Protein AF-A0A507FME3-F1 (afdb_monomer_lite)

pLDDT: mean 87.19, std 11.72, range [43.41, 97.0]

InterPro domains:
  IPR019165 Peptidase M76, ATP23 [PF09768] (3-108)
  IPR019165 Peptidase M76, ATP23 [PTHR21711] (3-107)

Sequence (116 aa):
MHLMRSLADSGCAFNRKHITVGSCADTPNYAGGFHPLIGIRLCEENLRTREILEDTLTHELVHAYDWCTMNWQLSDLRHQACSEIRAGLISGDCRMAMELMRGRLPSKFGAKRIEV

Radius of gyration: 15.67 Å; chains: 1; bounding box: 42×29×37 Å

Structure (mmCIF, N/CA/C/O backbone):
data_AF-A0A507FME3-F1
#
_entry.id   AF-A0A507FME3-F1
#
loop_
_atom_site.group_PDB
_atom_site.id
_atom_site.type_symbol
_atom_site.label_atom_id
_atom_site.label_alt_id
_atom_site.label_comp_id
_atom_site.label_asym_id
_atom_site.label_entity_id
_atom_site.label_seq_id
_atom_site.pdbx_PDB_ins_code
_atom_site.Cartn_x
_atom_site.Cartn_y
_atom_site.Cartn_z
_atom_site.occupancy
_atom_site.B_iso_or_equiv
_atom_site.auth_seq_id
_atom_site.auth_comp_id
_atom_site.auth_asym_id
_atom_site.auth_atom_id
_atom_site.pdbx_PDB_model_num
ATOM 1 N N . MET A 1 1 ? 8.201 -10.574 7.781 1.00 58.97 1 MET A N 1
ATOM 2 C CA . MET A 1 1 ? 6.979 -9.870 7.329 1.00 58.97 1 MET A CA 1
ATOM 3 C C . MET A 1 1 ? 6.283 -9.257 8.552 1.00 58.97 1 MET A C 1
ATOM 5 O O . MET A 1 1 ? 5.397 -9.869 9.131 1.00 58.97 1 MET A O 1
ATOM 9 N N . HIS A 1 2 ? 6.768 -8.102 9.028 1.00 83.00 2 HIS A N 1
ATOM 10 C CA . HIS A 1 2 ? 6.364 -7.516 10.321 1.00 83.00 2 HIS A CA 1
ATOM 11 C C . HIS A 1 2 ? 5.012 -6.779 10.270 1.00 83.00 2 HIS A C 1
ATOM 13 O O . HIS A 1 2 ? 4.263 -6.842 11.237 1.00 83.00 2 HIS A O 1
ATOM 19 N N . LEU A 1 3 ? 4.652 -6.184 9.127 1.00 89.94 3 LEU A N 1
ATOM 20 C CA . LEU A 1 3 ? 3.389 -5.452 8.937 1.00 89.94 3 LEU A CA 1
ATOM 21 C C . LEU A 1 3 ? 2.139 -6.318 9.132 1.00 89.94 3 LEU A C 1
ATOM 23 O O . LEU A 1 3 ? 1.197 -5.891 9.790 1.00 89.94 3 LEU A O 1
ATOM 27 N N . MET A 1 4 ? 2.136 -7.559 8.632 1.00 90.94 4 MET A N 1
ATOM 28 C CA . MET A 1 4 ? 0.995 -8.465 8.834 1.00 90.94 4 MET A CA 1
ATOM 29 C C . MET A 1 4 ? 0.767 -8.797 10.312 1.00 90.94 4 MET A C 1
ATOM 31 O O . MET A 1 4 ? -0.374 -8.969 10.736 1.00 90.94 4 MET A O 1
ATOM 35 N N . ARG A 1 5 ? 1.843 -8.852 11.107 1.00 91.75 5 ARG A N 1
ATOM 36 C CA . ARG A 1 5 ? 1.747 -9.016 12.559 1.00 91.75 5 ARG A CA 1
ATOM 37 C C . ARG A 1 5 ? 1.203 -7.751 13.220 1.00 91.75 5 ARG A C 1
ATOM 39 O O . ARG A 1 5 ? 0.270 -7.857 13.999 1.00 91.75 5 ARG A O 1
ATOM 46 N N . SER A 1 6 ? 1.712 -6.572 12.861 1.00 92.25 6 SER A N 1
ATOM 47 C CA . SER A 1 6 ? 1.211 -5.291 13.383 1.00 92.25 6 SER A CA 1
ATOM 48 C C . SER A 1 6 ? -0.279 -5.074 13.093 1.00 92.25 6 SER A C 1
ATOM 50 O O . SER A 1 6 ? -1.002 -4.575 13.951 1.00 92.25 6 SER A O 1
ATOM 52 N N . LEU A 1 7 ? -0.751 -5.498 11.918 1.00 93.12 7 LEU A N 1
ATOM 53 C CA . LEU A 1 7 ? -2.173 -5.532 11.558 1.00 93.12 7 LEU A CA 1
ATOM 54 C C . LEU A 1 7 ? -2.978 -6.461 12.479 1.00 93.12 7 LEU A C 1
ATOM 56 O O . LEU A 1 7 ? -4.033 -6.081 12.981 1.00 93.12 7 LEU A O 1
ATOM 60 N N . ALA A 1 8 ? -2.478 -7.671 12.740 1.00 94.00 8 ALA A N 1
ATOM 61 C CA . ALA A 1 8 ? -3.130 -8.594 13.666 1.00 94.00 8 ALA A CA 1
ATOM 62 C C . ALA A 1 8 ? -3.191 -8.032 15.096 1.00 94.00 8 ALA A C 1
ATOM 64 O O . ALA A 1 8 ? -4.257 -8.049 15.707 1.00 94.00 8 ALA A O 1
ATOM 65 N N . ASP A 1 9 ? -2.084 -7.470 15.585 1.00 94.25 9 ASP A N 1
ATOM 66 C CA . ASP A 1 9 ? -1.979 -6.884 16.926 1.00 94.25 9 ASP A CA 1
ATOM 67 C C . ASP A 1 9 ? -2.880 -5.639 17.084 1.00 94.25 9 ASP A C 1
ATOM 69 O O . ASP A 1 9 ? -3.349 -5.348 18.182 1.00 94.25 9 ASP A O 1
ATOM 73 N N . SER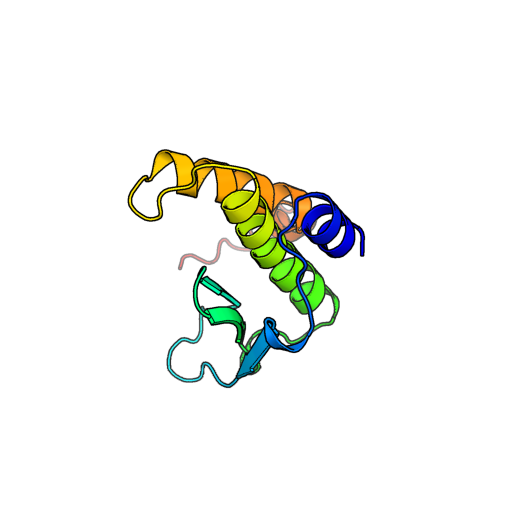 A 1 10 ? -3.176 -4.940 15.982 1.00 92.44 10 SER A N 1
ATOM 74 C CA . SER A 1 10 ? -4.076 -3.775 15.940 1.00 92.44 10 SER A CA 1
ATOM 75 C C . SER A 1 10 ? -5.557 -4.142 15.741 1.00 92.44 10 SER A C 1
ATOM 77 O O . SER A 1 10 ? -6.399 -3.257 15.631 1.00 92.44 10 SER A O 1
ATOM 79 N N . GLY A 1 11 ? -5.899 -5.437 15.694 1.00 92.69 11 GLY A N 1
ATOM 80 C CA . GLY A 1 11 ? -7.283 -5.920 15.585 1.00 92.69 11 GLY A CA 1
ATOM 81 C C . GLY A 1 11 ? -7.837 -6.026 14.158 1.00 92.69 11 GLY A C 1
ATOM 82 O O . GLY A 1 11 ? -9.024 -6.283 13.976 1.00 92.69 11 GLY A O 1
ATOM 83 N N . CYS A 1 12 ? -6.991 -5.890 13.139 1.00 91.25 12 CYS A N 1
ATOM 84 C CA . CYS A 1 12 ? -7.351 -5.930 11.718 1.00 91.25 12 CYS A CA 1
ATOM 85 C C . CYS A 1 12 ? -6.520 -6.978 10.972 1.00 91.25 12 CYS A C 1
ATOM 87 O O . CYS A 1 12 ? -5.882 -6.705 9.952 1.00 91.25 12 CYS A O 1
ATOM 89 N N . ALA A 1 13 ? -6.511 -8.199 11.509 1.00 91.38 13 ALA A N 1
ATOM 90 C CA . ALA A 1 13 ? -5.717 -9.299 10.984 1.00 91.38 13 ALA A CA 1
ATOM 91 C C . ALA A 1 13 ? -5.931 -9.494 9.473 1.00 91.38 13 ALA A C 1
ATOM 93 O O . ALA A 1 13 ? -7.022 -9.820 8.994 1.00 91.38 13 ALA A O 1
ATOM 94 N N . PHE A 1 14 ? -4.846 -9.332 8.720 1.00 89.81 14 PHE A N 1
ATOM 95 C CA . PHE A 1 14 ? -4.828 -9.549 7.282 1.00 89.81 14 PHE A CA 1
ATOM 96 C C . PHE A 1 14 ? -4.439 -10.994 6.979 1.00 89.81 14 PHE A C 1
ATOM 98 O O . PHE A 1 14 ? -3.564 -11.568 7.624 1.00 89.81 14 PHE A O 1
ATOM 105 N N . ASN A 1 15 ? -5.075 -11.596 5.980 1.00 89.38 15 ASN A N 1
ATOM 106 C CA . ASN A 1 15 ? -4.759 -12.949 5.540 1.00 89.38 15 ASN A CA 1
ATOM 107 C C . ASN A 1 15 ? -4.722 -13.006 4.009 1.00 89.38 15 ASN A C 1
ATOM 109 O O . ASN A 1 15 ? -5.072 -12.043 3.329 1.00 89.38 15 ASN A O 1
ATOM 113 N N . ARG A 1 16 ? -4.316 -14.156 3.460 1.00 89.25 16 ARG A N 1
ATOM 114 C CA . ARG A 1 16 ? -4.155 -14.345 2.012 1.00 89.25 16 ARG A CA 1
ATOM 115 C C . ARG A 1 16 ? -5.427 -14.054 1.203 1.00 89.25 16 ARG A C 1
ATOM 117 O O . ARG A 1 16 ? -5.309 -13.662 0.054 1.00 89.25 16 ARG A O 1
ATOM 124 N N . LYS A 1 17 ? -6.628 -14.215 1.772 1.00 92.31 17 LYS A N 1
ATOM 125 C CA . LYS A 1 17 ? -7.895 -13.952 1.063 1.00 92.31 17 LYS A CA 1
ATOM 126 C C . LYS A 1 17 ? -8.116 -12.467 0.776 1.00 92.31 17 LYS A C 1
ATOM 128 O O . LYS A 1 17 ? -8.866 -12.145 -0.133 1.00 92.31 17 LYS A O 1
ATOM 133 N N . HIS A 1 18 ? -7.467 -11.584 1.532 1.00 94.12 18 HIS A N 1
ATOM 134 C CA . HIS A 1 18 ? -7.523 -10.139 1.319 1.00 94.12 18 HIS A CA 1
ATOM 135 C C . HIS A 1 18 ? -6.467 -9.653 0.317 1.00 94.12 18 HIS A C 1
ATOM 137 O O . HIS A 1 18 ? -6.311 -8.450 0.149 1.00 94.12 18 HIS A O 1
ATOM 143 N N . ILE A 1 19 ? -5.702 -10.557 -0.301 1.00 95.62 19 ILE A N 1
ATOM 144 C CA . ILE A 1 19 ? -4.689 -10.225 -1.301 1.00 95.62 19 ILE A CA 1
ATOM 145 C C . ILE A 1 19 ? -5.075 -10.944 -2.585 1.00 95.62 19 ILE A C 1
ATOM 147 O O . ILE A 1 19 ? -5.087 -12.174 -2.652 1.00 95.62 19 ILE A O 1
ATOM 151 N N . THR A 1 20 ? -5.396 -10.165 -3.608 1.00 95.94 20 THR A N 1
ATOM 152 C CA . THR A 1 20 ? -5.788 -10.667 -4.923 1.00 95.94 20 THR A CA 1
ATOM 153 C C . THR A 1 20 ? -4.788 -10.209 -5.967 1.00 95.94 20 THR A C 1
ATOM 155 O O . THR A 1 20 ? -4.285 -9.091 -5.912 1.00 95.94 20 THR A O 1
ATOM 158 N N . VAL A 1 21 ? -4.495 -11.086 -6.920 1.00 94.81 21 VAL A N 1
ATOM 159 C CA . VAL A 1 21 ? -3.672 -10.779 -8.091 1.00 94.81 21 VAL A CA 1
ATOM 160 C C . VAL A 1 21 ? -4.561 -10.965 -9.309 1.00 94.81 21 VAL A C 1
ATOM 162 O O . VAL A 1 21 ? -5.347 -11.914 -9.349 1.00 94.81 21 VAL A O 1
ATOM 165 N N . GLY A 1 22 ? -4.476 -10.064 -10.279 1.00 93.75 22 GLY A N 1
ATOM 166 C CA . GLY A 1 22 ? -5.195 -10.227 -11.533 1.00 93.75 22 GLY A CA 1
ATOM 167 C C . GLY A 1 22 ? -4.672 -9.324 -12.634 1.00 93.75 22 GLY A C 1
ATOM 168 O O . GLY A 1 22 ? -3.855 -8.435 -12.389 1.00 93.75 22 GLY A O 1
ATOM 169 N N . SER A 1 23 ? -5.202 -9.555 -13.834 1.00 94.25 23 SER A N 1
ATOM 170 C CA . SER A 1 23 ? -4.839 -8.787 -15.020 1.00 94.25 23 SER A CA 1
ATOM 171 C C . SER A 1 23 ? -5.213 -7.307 -14.886 1.00 94.25 23 SER A C 1
ATOM 173 O O . SER A 1 23 ? -6.243 -6.947 -14.297 1.00 94.25 23 SER A O 1
ATOM 175 N N . CYS A 1 24 ? -4.349 -6.469 -15.44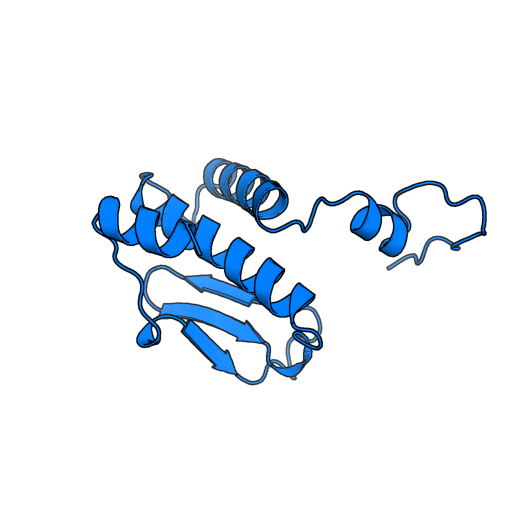6 1.00 93.75 24 CYS A N 1
ATOM 176 C CA . CYS A 1 24 ? -4.416 -5.006 -15.513 1.00 93.75 24 CYS A CA 1
ATOM 177 C C . CYS A 1 24 ? -4.106 -4.512 -16.940 1.00 93.75 24 CYS A C 1
ATOM 179 O O . CYS A 1 24 ? -3.567 -3.421 -17.123 1.00 93.75 24 CYS A O 1
ATOM 181 N N . ALA A 1 25 ? -4.440 -5.309 -17.962 1.00 90.94 25 ALA A N 1
ATOM 182 C CA . ALA A 1 25 ? -4.157 -4.996 -19.366 1.00 90.94 25 ALA A CA 1
ATOM 183 C C . ALA A 1 25 ? -4.671 -3.608 -19.807 1.00 90.94 25 ALA A C 1
ATOM 185 O O . ALA A 1 25 ? -4.009 -2.924 -20.586 1.00 90.94 25 ALA A O 1
ATOM 186 N N . ASP A 1 26 ? -5.807 -3.167 -19.258 1.00 92.38 26 ASP A N 1
ATOM 187 C CA . ASP A 1 26 ? -6.419 -1.868 -19.571 1.00 92.38 26 ASP A CA 1
ATOM 188 C C . ASP A 1 26 ? -5.802 -0.690 -18.784 1.00 92.38 26 ASP A C 1
ATOM 190 O O . ASP A 1 26 ? -6.087 0.474 -19.071 1.00 92.38 26 ASP A O 1
ATOM 194 N N . THR A 1 27 ? -4.950 -0.962 -17.787 1.00 88.69 27 THR A N 1
ATOM 195 C CA . THR A 1 27 ? -4.325 0.036 -16.902 1.00 88.69 27 THR A CA 1
ATOM 196 C C . THR A 1 27 ? -2.810 -0.191 -16.785 1.00 88.69 27 THR A C 1
ATOM 198 O O . THR A 1 27 ? -2.298 -0.538 -15.721 1.00 88.69 27 THR A O 1
ATOM 201 N N . PRO A 1 28 ? -2.035 0.075 -17.853 1.00 83.44 28 PRO A N 1
ATOM 202 C CA . PRO A 1 28 ? -0.631 -0.338 -17.947 1.00 83.44 28 PRO A CA 1
ATOM 203 C C . PRO A 1 28 ? 0.304 0.280 -16.895 1.00 83.44 28 PRO A C 1
ATOM 205 O O . PRO A 1 28 ? 1.377 -0.261 -16.659 1.00 83.44 28 PRO A O 1
ATOM 208 N N . ASN A 1 29 ? -0.086 1.376 -16.235 1.00 84.62 29 ASN A N 1
ATOM 209 C CA . ASN A 1 29 ? 0.710 2.034 -15.187 1.00 84.62 29 ASN A CA 1
ATOM 210 C C . ASN A 1 29 ? 0.279 1.669 -13.752 1.00 84.62 29 ASN A C 1
ATOM 212 O O . ASN A 1 29 ? 0.803 2.226 -12.792 1.00 84.62 29 ASN A O 1
ATOM 216 N N . TYR A 1 30 ? -0.699 0.779 -13.586 1.00 89.12 30 TYR A N 1
ATOM 217 C CA . TYR A 1 30 ? -1.213 0.366 -12.281 1.00 89.12 30 TYR A CA 1
ATOM 218 C C . TYR A 1 30 ? -0.372 -0.789 -11.724 1.00 89.12 30 TYR A C 1
ATOM 220 O O . TYR A 1 30 ? -0.207 -1.786 -12.411 1.00 89.12 30 TYR A O 1
ATOM 228 N N . ALA A 1 31 ? 0.168 -0.691 -10.508 1.00 91.31 31 ALA A N 1
ATOM 229 C CA . ALA A 1 31 ? 0.944 -1.781 -9.888 1.00 91.31 31 ALA A CA 1
ATOM 230 C C . ALA A 1 31 ? 0.144 -2.525 -8.806 1.00 91.31 31 ALA A C 1
ATOM 232 O O . ALA A 1 31 ? 0.185 -3.755 -8.712 1.00 91.31 31 ALA A O 1
ATOM 233 N N . GLY A 1 32 ? -0.635 -1.782 -8.024 1.00 95.12 32 GLY A N 1
ATOM 234 C CA . GLY A 1 32 ? -1.471 -2.308 -6.961 1.00 95.12 32 GLY A CA 1
ATOM 235 C C . GLY A 1 32 ? -2.352 -1.228 -6.346 1.00 95.12 32 GLY A C 1
ATOM 236 O O . GLY A 1 32 ? -2.324 -0.073 -6.771 1.00 95.12 32 GLY A O 1
ATOM 237 N N . GLY A 1 33 ? -3.204 -1.636 -5.409 1.00 95.00 33 GLY A N 1
ATOM 238 C CA . GLY A 1 33 ? -4.026 -0.724 -4.625 1.00 95.00 33 GLY A CA 1
ATOM 239 C C . GLY A 1 33 ? -4.727 -1.414 -3.458 1.00 95.00 33 GLY A C 1
ATOM 240 O O . GLY A 1 33 ? -5.109 -2.586 -3.546 1.00 95.00 33 GLY A O 1
ATOM 241 N N . PHE A 1 34 ? -4.947 -0.661 -2.386 1.00 95.12 34 PHE A N 1
ATOM 242 C CA . PHE A 1 34 ? -5.727 -1.056 -1.222 1.00 95.12 34 PHE A CA 1
ATOM 243 C C . PHE A 1 34 ? -7.117 -0.408 -1.230 1.00 95.12 34 PHE A C 1
ATOM 245 O O . PHE A 1 34 ? -7.276 0.790 -1.461 1.00 95.12 34 PHE A O 1
ATOM 252 N N . HIS A 1 35 ? -8.140 -1.197 -0.901 1.00 92.69 35 HIS A N 1
ATOM 253 C CA . HIS A 1 35 ? -9.484 -0.699 -0.635 1.00 92.69 35 HIS A CA 1
ATOM 254 C C . HIS A 1 35 ? -10.079 -1.372 0.615 1.00 92.69 35 HIS A C 1
ATOM 256 O O . HIS A 1 35 ? -10.090 -2.604 0.674 1.00 92.69 35 HIS A O 1
ATOM 262 N N . PRO A 1 36 ? -10.672 -0.630 1.573 1.00 90.06 36 PRO A N 1
ATOM 263 C CA . PRO A 1 36 ? -11.169 -1.181 2.841 1.00 90.06 36 PRO A CA 1
ATOM 264 C C . PRO A 1 36 ? -12.105 -2.391 2.735 1.00 90.06 36 PRO A C 1
ATOM 266 O O . PRO A 1 36 ? -12.048 -3.292 3.564 1.00 90.06 36 PRO A O 1
ATOM 269 N N . LEU A 1 37 ? -12.972 -2.412 1.718 1.00 89.19 37 LEU A N 1
ATOM 270 C CA . LEU A 1 37 ? -13.964 -3.481 1.525 1.00 89.19 37 LEU A CA 1
ATOM 271 C C . LEU A 1 37 ? -13.458 -4.668 0.694 1.00 89.19 37 LEU A C 1
ATOM 273 O O . LEU A 1 37 ? -14.079 -5.725 0.710 1.00 89.19 37 LEU A O 1
ATOM 277 N N . ILE A 1 38 ? -12.382 -4.484 -0.073 1.00 91.81 38 ILE A N 1
ATOM 278 C CA . ILE A 1 38 ? -11.913 -5.470 -1.063 1.00 91.81 38 ILE A CA 1
ATOM 279 C C . ILE A 1 38 ? -10.593 -6.100 -0.604 1.00 91.81 38 ILE A C 1
ATOM 281 O O . ILE A 1 38 ? -10.352 -7.282 -0.832 1.00 91.81 38 ILE A O 1
ATOM 285 N N . GLY A 1 39 ? -9.755 -5.324 0.081 1.00 94.44 39 GLY A N 1
ATOM 286 C CA . GLY A 1 39 ? -8.389 -5.676 0.428 1.00 94.44 39 GLY A CA 1
ATOM 287 C C . GLY A 1 39 ? -7.394 -5.108 -0.580 1.00 94.44 39 GLY A C 1
ATOM 288 O O . GLY A 1 39 ? -7.604 -4.039 -1.149 1.00 94.44 39 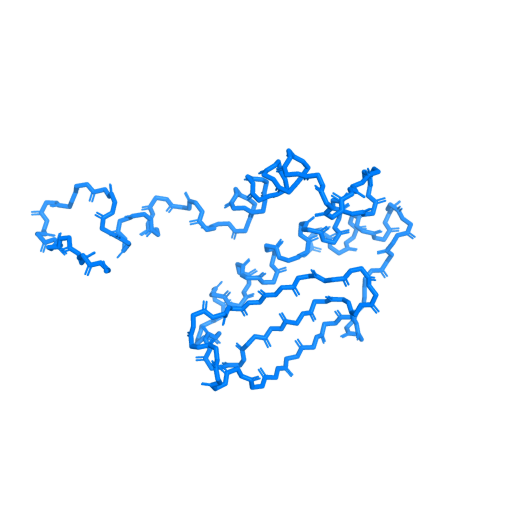GLY A O 1
ATOM 289 N N . ILE A 1 40 ? -6.294 -5.826 -0.764 1.00 97.00 40 ILE A N 1
ATOM 290 C CA . ILE A 1 40 ? -5.199 -5.477 -1.662 1.00 97.00 40 ILE A CA 1
ATOM 291 C C . ILE A 1 40 ? -5.428 -6.162 -3.008 1.00 97.00 40 ILE A C 1
ATOM 293 O O . ILE A 1 40 ? -5.649 -7.378 -3.075 1.00 97.00 40 ILE A O 1
ATOM 297 N N . ARG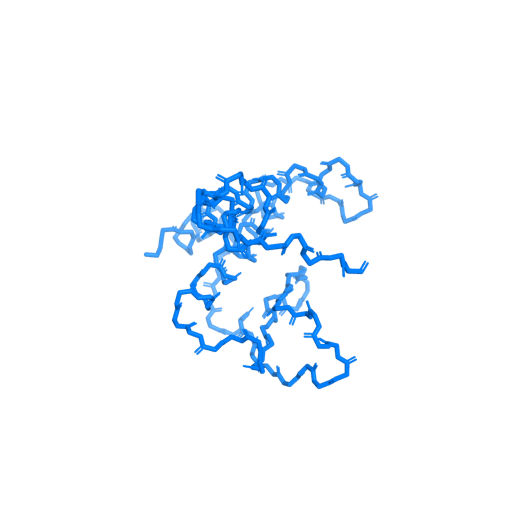 A 1 41 ? -5.331 -5.390 -4.089 1.00 96.25 41 ARG A N 1
ATOM 298 C CA . ARG A 1 41 ? -5.282 -5.901 -5.457 1.00 96.25 41 ARG A CA 1
ATOM 299 C C . ARG A 1 41 ? -3.938 -5.570 -6.086 1.00 96.25 41 ARG A C 1
ATOM 301 O O . ARG A 1 41 ? -3.453 -4.456 -5.966 1.00 96.25 41 ARG A O 1
ATOM 308 N N . LEU A 1 42 ? -3.359 -6.558 -6.751 1.00 96.38 42 LEU A N 1
ATOM 309 C CA . LEU A 1 42 ? -2.049 -6.515 -7.383 1.00 96.38 42 LEU A CA 1
ATOM 310 C C . LEU A 1 42 ? -2.183 -6.800 -8.885 1.00 96.38 42 LEU A C 1
ATOM 312 O O . LEU A 1 42 ? -2.985 -7.645 -9.288 1.00 96.38 42 LEU A O 1
ATOM 316 N N . CYS A 1 43 ? -1.401 -6.088 -9.693 1.00 96.62 43 CYS A N 1
ATOM 317 C CA . CYS A 1 43 ? -1.386 -6.183 -11.153 1.00 96.62 43 CYS A CA 1
ATOM 318 C C . CYS A 1 43 ? -0.343 -7.203 -11.618 1.00 96.62 43 CYS A C 1
ATOM 320 O O . CYS A 1 43 ? 0.852 -7.020 -11.404 1.00 96.62 43 CYS A O 1
ATOM 322 N N . GLU A 1 44 ? -0.781 -8.287 -12.251 1.00 94.25 44 GLU A N 1
ATOM 323 C CA . GLU A 1 44 ? 0.106 -9.389 -12.646 1.00 94.25 44 GLU A CA 1
ATOM 324 C C . GLU A 1 44 ? 1.206 -8.940 -13.626 1.00 94.25 44 GLU A C 1
ATOM 326 O O . GLU A 1 44 ? 2.381 -9.264 -13.452 1.00 94.25 44 GLU A O 1
ATOM 331 N N . GLU A 1 45 ? 0.851 -8.126 -14.618 1.00 93.69 45 GLU A N 1
ATOM 332 C CA . GLU A 1 45 ? 1.715 -7.730 -15.733 1.00 93.69 45 GLU A CA 1
ATOM 333 C C . GLU A 1 45 ? 2.863 -6.781 -15.327 1.00 93.69 45 GLU A C 1
ATOM 335 O O . GLU A 1 45 ? 3.909 -6.721 -15.995 1.00 93.69 45 GLU A O 1
ATOM 340 N N . ASN A 1 46 ? 2.692 -6.054 -14.218 1.00 91.06 46 ASN A N 1
ATOM 341 C CA . ASN A 1 46 ? 3.657 -5.064 -13.731 1.00 91.06 46 ASN A CA 1
ATOM 342 C C . ASN A 1 46 ? 4.532 -5.569 -12.573 1.00 91.06 46 ASN A C 1
ATOM 344 O O . ASN A 1 46 ? 5.546 -4.946 -12.257 1.00 91.06 46 ASN A O 1
ATOM 348 N N . LEU A 1 47 ? 4.230 -6.734 -11.995 1.00 91.81 47 LEU A N 1
ATOM 349 C CA . LEU A 1 47 ? 4.970 -7.323 -10.871 1.00 91.81 47 LEU A CA 1
ATOM 350 C C . LEU A 1 47 ? 6.032 -8.324 -11.347 1.00 91.81 47 LEU A C 1
ATOM 352 O O . LEU A 1 47 ? 6.011 -9.511 -11.029 1.00 91.81 47 LEU A O 1
ATOM 356 N N . ARG A 1 48 ? 6.981 -7.827 -12.145 1.00 88.19 48 ARG A N 1
ATOM 357 C CA . ARG A 1 48 ? 7.932 -8.656 -12.914 1.00 88.19 48 ARG A CA 1
ATOM 358 C C . ARG A 1 48 ? 9.074 -9.258 -12.100 1.00 88.19 48 ARG A C 1
ATOM 360 O O . ARG A 1 48 ? 9.735 -10.181 -12.571 1.00 88.19 48 ARG A O 1
ATOM 367 N N . THR A 1 49 ? 9.344 -8.723 -10.914 1.00 91.12 49 THR A N 1
ATOM 368 C CA . THR A 1 49 ? 10.396 -9.220 -10.023 1.00 91.12 49 THR A CA 1
ATOM 369 C C . THR A 1 49 ? 9.865 -9.375 -8.608 1.00 91.12 49 THR A C 1
ATOM 371 O O . THR A 1 49 ? 8.884 -8.736 -8.218 1.00 91.12 49 THR A O 1
ATOM 374 N N . ARG A 1 50 ? 10.538 -10.219 -7.818 1.00 92.94 50 ARG A N 1
ATOM 375 C CA . ARG A 1 50 ? 10.208 -10.409 -6.403 1.00 92.94 50 ARG A CA 1
ATOM 376 C C . ARG A 1 50 ? 10.337 -9.097 -5.633 1.00 92.94 50 ARG A C 1
ATOM 378 O O . ARG A 1 50 ? 9.509 -8.827 -4.780 1.00 92.94 50 ARG A O 1
ATOM 385 N N . GLU A 1 51 ? 11.336 -8.285 -5.960 1.00 90.94 51 GLU A N 1
ATOM 386 C CA . GLU A 1 51 ? 11.571 -6.990 -5.324 1.00 90.94 51 GLU A CA 1
ATOM 387 C C . GLU A 1 51 ? 10.406 -6.027 -5.587 1.00 90.94 51 GLU A C 1
ATOM 389 O O . GLU A 1 51 ? 9.875 -5.455 -4.645 1.00 90.94 51 GLU A O 1
ATOM 394 N N . ILE A 1 52 ? 9.936 -5.917 -6.837 1.00 90.69 52 ILE A N 1
ATOM 395 C CA . ILE A 1 52 ? 8.780 -5.070 -7.176 1.00 90.69 52 ILE A CA 1
ATOM 396 C C . ILE A 1 52 ? 7.511 -5.581 -6.477 1.00 90.69 52 ILE A C 1
ATOM 398 O O . ILE A 1 52 ? 6.729 -4.783 -5.964 1.00 90.69 52 ILE A O 1
ATOM 402 N N . LEU A 1 53 ? 7.310 -6.902 -6.424 1.00 93.69 53 LEU A N 1
ATOM 403 C CA . LEU A 1 53 ? 6.197 -7.518 -5.696 1.00 93.69 53 LEU A CA 1
ATOM 404 C C . LEU A 1 53 ? 6.252 -7.219 -4.195 1.00 93.69 53 LEU A C 1
ATOM 406 O O . LEU A 1 53 ? 5.229 -6.874 -3.610 1.00 93.69 53 LEU A O 1
ATOM 410 N N . GLU A 1 54 ? 7.418 -7.370 -3.569 1.00 93.75 54 GLU A N 1
ATOM 411 C CA . GLU A 1 54 ? 7.613 -7.126 -2.140 1.00 93.75 54 GLU A CA 1
ATOM 412 C C . GLU A 1 54 ? 7.417 -5.650 -1.792 1.00 93.75 54 GLU A C 1
ATOM 414 O O . GLU A 1 54 ? 6.707 -5.359 -0.826 1.00 93.75 54 GLU A O 1
ATOM 419 N N . ASP A 1 55 ? 7.974 -4.735 -2.587 1.00 94.06 55 ASP A N 1
ATOM 420 C CA . ASP A 1 55 ? 7.829 -3.293 -2.389 1.00 94.06 55 ASP A CA 1
ATOM 421 C C . ASP A 1 55 ? 6.353 -2.879 -2.590 1.00 94.06 55 ASP A C 1
ATOM 423 O O . ASP A 1 55 ? 5.763 -2.284 -1.686 1.00 94.06 55 ASP A O 1
ATOM 427 N N . THR A 1 56 ? 5.697 -3.310 -3.680 1.00 95.38 56 THR A N 1
ATOM 428 C CA . THR A 1 56 ? 4.270 -3.007 -3.944 1.00 95.38 56 THR A CA 1
ATOM 429 C C . THR A 1 56 ? 3.363 -3.586 -2.858 1.00 95.38 56 THR A C 1
ATOM 431 O O . THR A 1 56 ? 2.515 -2.891 -2.311 1.00 95.38 56 THR A O 1
ATOM 434 N N . LEU A 1 57 ? 3.542 -4.853 -2.472 1.00 95.44 57 LEU A N 1
ATOM 435 C CA . LEU A 1 57 ? 2.725 -5.450 -1.413 1.00 95.44 57 LEU A CA 1
ATOM 436 C C . LEU A 1 57 ? 2.939 -4.742 -0.069 1.00 95.44 57 LEU A C 1
ATOM 438 O O . LEU A 1 57 ? 1.991 -4.567 0.694 1.00 95.44 57 LEU A O 1
ATOM 442 N N . THR A 1 58 ? 4.172 -4.337 0.233 1.00 95.62 58 THR A N 1
ATOM 443 C CA . THR A 1 58 ? 4.490 -3.592 1.456 1.00 95.62 58 THR A CA 1
ATOM 444 C C . THR A 1 58 ? 3.837 -2.212 1.446 1.00 95.62 58 THR A C 1
ATOM 446 O O . THR A 1 58 ? 3.287 -1.815 2.472 1.00 95.62 58 THR A O 1
ATOM 449 N N . HIS A 1 59 ? 3.847 -1.526 0.301 1.00 96.31 59 HIS A N 1
ATOM 450 C CA . HIS A 1 59 ? 3.166 -0.250 0.084 1.00 96.31 59 HIS A CA 1
ATOM 451 C C . HIS A 1 59 ? 1.676 -0.365 0.438 1.00 96.31 59 HIS A C 1
ATOM 453 O O . HIS A 1 59 ? 1.184 0.317 1.337 1.00 96.31 59 HIS A O 1
ATOM 459 N N . GLU A 1 60 ? 0.986 -1.338 -0.158 1.00 96.25 60 GLU A N 1
ATOM 460 C CA . GLU A 1 60 ? -0.448 -1.537 0.075 1.00 96.25 60 GLU A CA 1
ATOM 461 C C . GLU A 1 60 ? -0.775 -2.030 1.495 1.00 96.25 60 GLU A C 1
ATOM 463 O O . GLU A 1 60 ? -1.822 -1.704 2.059 1.00 96.25 60 GLU A O 1
ATOM 468 N N . LEU A 1 61 ? 0.125 -2.794 2.126 1.00 95.69 61 LEU A N 1
ATOM 469 C CA . LEU A 1 61 ? -0.022 -3.189 3.530 1.00 95.69 61 LEU A CA 1
ATOM 470 C C . LEU A 1 61 ? 0.105 -2.000 4.488 1.00 95.69 61 LEU A C 1
ATOM 472 O O . LEU A 1 61 ? -0.524 -2.026 5.549 1.00 95.69 61 LEU A O 1
ATOM 476 N N . VAL A 1 62 ? 0.883 -0.968 4.142 1.00 95.38 62 VAL A N 1
ATOM 477 C CA . VAL A 1 62 ? 0.924 0.275 4.924 1.00 95.38 62 VAL A CA 1
ATOM 478 C C . VAL A 1 62 ? -0.424 0.979 4.845 1.00 95.38 62 VAL A C 1
ATOM 480 O O . VAL A 1 62 ? -0.958 1.323 5.893 1.00 95.38 62 VAL A O 1
ATOM 483 N N . HIS A 1 63 ? -1.042 1.092 3.666 1.00 94.88 63 HIS A N 1
ATOM 484 C CA . HIS A 1 63 ? -2.400 1.641 3.554 1.00 94.88 63 HIS A CA 1
ATOM 485 C C . HIS A 1 63 ? -3.431 0.848 4.363 1.00 94.88 63 HIS A C 1
ATOM 487 O O . HIS A 1 63 ? -4.272 1.434 5.046 1.00 94.88 63 HIS A O 1
ATOM 493 N N . ALA A 1 64 ? -3.338 -0.485 4.351 1.00 94.69 64 ALA A N 1
ATOM 494 C CA . ALA A 1 64 ? -4.198 -1.330 5.174 1.00 94.69 64 ALA A CA 1
ATOM 495 C C . ALA A 1 64 ? -4.001 -1.070 6.67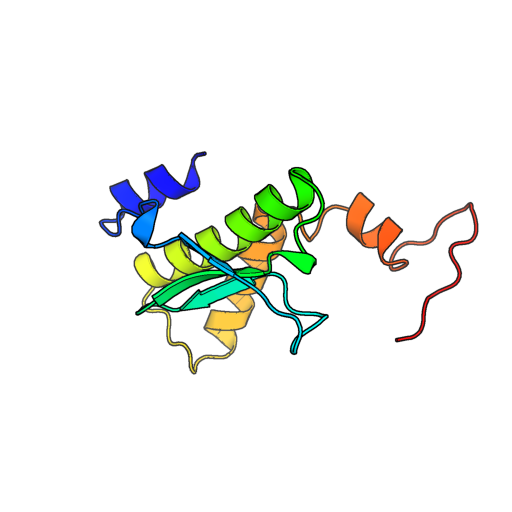9 1.00 94.69 64 ALA A C 1
ATOM 497 O O . ALA A 1 64 ? -4.973 -0.984 7.433 1.00 94.69 64 ALA A O 1
ATOM 498 N N . TYR A 1 65 ? -2.749 -0.931 7.121 1.00 94.06 65 TYR A N 1
ATOM 499 C CA . TYR A 1 65 ? -2.412 -0.641 8.517 1.00 94.06 65 TYR A CA 1
ATOM 500 C C . TYR A 1 65 ? -2.877 0.751 8.941 1.00 94.06 65 TYR A C 1
ATOM 502 O O . TYR A 1 65 ? -3.424 0.946 10.028 1.00 94.06 65 TYR A O 1
ATOM 510 N N . ASP A 1 66 ? -2.711 1.705 8.045 1.00 93.88 66 ASP A N 1
ATOM 511 C CA . ASP A 1 66 ? -3.090 3.090 8.215 1.00 93.88 66 ASP A CA 1
ATOM 512 C C . ASP A 1 66 ? -4.601 3.255 8.355 1.00 93.88 66 ASP A C 1
ATOM 514 O O . ASP A 1 66 ? -5.065 3.923 9.278 1.00 93.88 66 ASP A O 1
ATOM 518 N N . TRP A 1 67 ? -5.370 2.586 7.496 1.00 92.50 67 TRP A N 1
ATOM 519 C CA . TRP A 1 67 ? -6.825 2.521 7.609 1.00 92.50 67 TRP A CA 1
ATOM 520 C C . TRP A 1 67 ? -7.288 1.892 8.923 1.00 92.50 67 TRP A C 1
ATOM 522 O O . TRP A 1 67 ? -8.280 2.316 9.504 1.00 92.50 67 TRP A O 1
ATOM 532 N N . CYS A 1 68 ? -6.584 0.861 9.383 1.00 92.50 68 CYS A N 1
ATOM 533 C CA . CYS A 1 68 ? -6.944 0.141 10.595 1.00 92.50 68 CYS A CA 1
ATOM 534 C C . CYS A 1 68 ? -6.681 0.942 11.874 1.00 92.50 68 CYS A C 1
ATOM 536 O O . CYS A 1 68 ? -7.474 0.903 12.812 1.00 92.50 68 CYS A O 1
ATOM 538 N N . THR A 1 69 ? -5.547 1.638 11.930 1.00 91.12 69 THR A N 1
ATOM 539 C CA . THR A 1 69 ? -5.077 2.289 13.160 1.00 91.12 69 THR A CA 1
ATOM 540 C C . THR A 1 69 ? -5.471 3.753 13.260 1.00 91.12 69 THR A C 1
ATOM 542 O O . THR A 1 69 ? -5.464 4.319 14.354 1.00 91.12 69 THR A O 1
ATOM 545 N N . MET A 1 70 ? -5.824 4.383 12.143 1.00 86.25 70 MET A N 1
ATOM 546 C CA . MET A 1 70 ? -6.243 5.777 12.108 1.00 86.25 70 MET A CA 1
ATOM 547 C C . MET A 1 70 ? -7.709 5.871 11.701 1.00 86.25 70 MET A C 1
ATOM 549 O O . MET A 1 70 ? -8.209 5.049 10.943 1.00 86.25 70 MET A O 1
ATOM 553 N N . ASN A 1 71 ? -8.386 6.942 12.117 1.00 76.00 71 ASN A N 1
ATOM 554 C CA . ASN A 1 71 ? -9.691 7.325 11.569 1.00 76.00 71 ASN A CA 1
ATOM 555 C C . ASN A 1 71 ? -9.523 7.916 10.153 1.00 76.00 71 ASN A C 1
ATOM 557 O O . ASN A 1 71 ? -9.852 9.078 9.895 1.00 76.00 71 ASN A O 1
ATOM 561 N N . TRP A 1 72 ? -8.884 7.142 9.273 1.00 80.06 72 TRP A N 1
ATOM 562 C CA . TRP A 1 72 ? -8.565 7.509 7.904 1.00 80.06 72 TRP A CA 1
ATOM 563 C C . TRP A 1 72 ? -9.885 7.735 7.160 1.00 80.06 72 TRP A C 1
ATOM 565 O O . TRP A 1 72 ? -10.851 7.008 7.350 1.00 80.06 72 TRP A O 1
ATOM 575 N N . GLN A 1 73 ? -9.964 8.792 6.359 1.00 78.06 73 GLN A N 1
ATOM 576 C CA . GLN A 1 73 ? -11.134 9.085 5.534 1.00 78.06 73 GLN A CA 1
ATOM 577 C C . GLN A 1 73 ? -10.638 9.156 4.102 1.00 78.06 73 GLN A C 1
ATOM 579 O O . GLN A 1 73 ? -9.786 9.988 3.800 1.00 78.06 73 GLN A O 1
ATOM 584 N N . LEU A 1 74 ? -11.167 8.298 3.228 1.00 77.31 74 LEU A N 1
ATOM 585 C CA . LEU A 1 74 ? -10.742 8.217 1.825 1.00 77.31 74 LEU A CA 1
ATOM 586 C C . LEU A 1 74 ? -10.878 9.556 1.081 1.00 77.31 74 LEU A C 1
ATOM 588 O O . LEU A 1 74 ? -10.149 9.802 0.129 1.00 77.31 74 LEU A O 1
ATOM 592 N N . SER A 1 75 ? -11.796 10.422 1.514 1.00 85.38 75 SER A N 1
ATOM 593 C CA . SER A 1 75 ? -12.027 11.750 0.938 1.00 85.38 75 SER A CA 1
ATOM 594 C C . SER A 1 75 ? -11.103 12.847 1.477 1.00 85.38 75 SER A C 1
ATOM 596 O O . SER A 1 75 ? -11.126 13.960 0.956 1.00 85.38 75 SER A O 1
ATOM 598 N N . ASP A 1 76 ? -10.323 12.582 2.530 1.00 90.19 76 ASP A N 1
ATOM 599 C CA . ASP A 1 76 ? -9.392 13.560 3.091 1.00 90.19 76 ASP A CA 1
ATOM 600 C C . ASP A 1 76 ? -8.008 13.414 2.443 1.00 90.19 76 ASP A C 1
ATOM 602 O O . ASP A 1 76 ? -7.246 12.480 2.706 1.00 90.19 76 ASP A O 1
ATOM 606 N N . LEU A 1 77 ? -7.661 14.393 1.610 1.00 92.00 77 LEU A N 1
ATOM 607 C CA . LEU A 1 77 ? -6.393 14.429 0.882 1.00 92.00 77 LEU A CA 1
ATOM 608 C C . LEU A 1 77 ? -5.169 14.491 1.807 1.00 92.00 77 LEU A C 1
ATOM 610 O O . LEU A 1 77 ? -4.097 14.022 1.428 1.00 92.00 77 LEU A O 1
ATOM 614 N N . ARG A 1 78 ? -5.291 15.049 3.021 1.00 92.25 78 ARG A N 1
ATOM 615 C CA . ARG A 1 78 ? -4.173 15.082 3.982 1.00 92.25 78 ARG A CA 1
ATOM 616 C C . ARG A 1 78 ? -3.877 13.688 4.499 1.00 92.25 78 ARG A C 1
ATOM 618 O O . ARG A 1 78 ? -2.724 13.283 4.591 1.00 92.25 78 ARG A O 1
ATOM 625 N N . HIS A 1 79 ? -4.931 12.956 4.812 1.00 91.38 79 HIS A N 1
ATOM 626 C CA . HIS A 1 79 ? -4.862 11.575 5.249 1.00 91.38 79 HIS A CA 1
ATOM 627 C C . HIS A 1 79 ? -4.288 10.658 4.166 1.00 91.38 79 HIS A C 1
ATOM 629 O O . HIS A 1 79 ? -3.443 9.819 4.477 1.00 91.38 79 HIS A O 1
ATOM 635 N N . GLN A 1 80 ? -4.688 10.843 2.906 1.00 92.12 80 GLN A N 1
ATOM 636 C CA . GLN A 1 80 ? -4.072 10.144 1.777 1.00 92.12 80 GLN A CA 1
ATOM 637 C C . GLN A 1 80 ? -2.583 10.486 1.666 1.00 92.12 80 GLN A C 1
ATOM 639 O O . GLN A 1 80 ? -1.753 9.591 1.764 1.00 92.12 80 GLN A O 1
ATOM 644 N N . ALA A 1 81 ? -2.225 11.771 1.595 1.00 94.00 81 ALA A N 1
ATOM 645 C CA . ALA A 1 81 ? -0.832 12.193 1.452 1.00 94.00 81 ALA A CA 1
ATOM 646 C C . ALA A 1 81 ? 0.081 11.672 2.580 1.00 94.00 81 ALA A C 1
ATOM 648 O O . ALA A 1 81 ? 1.187 11.207 2.317 1.00 94.00 81 ALA A O 1
ATOM 649 N N . CYS A 1 82 ? -0.375 11.706 3.836 1.00 93.94 82 CYS A N 1
ATOM 650 C CA . CYS A 1 82 ? 0.382 11.153 4.962 1.00 93.94 82 CYS A CA 1
ATOM 651 C C . CYS A 1 82 ? 0.583 9.634 4.847 1.00 93.94 82 CYS A C 1
ATOM 653 O O . CYS A 1 82 ? 1.656 9.135 5.194 1.00 93.94 82 CYS A O 1
ATOM 655 N N . SER A 1 83 ? -0.431 8.907 4.369 1.00 94.31 83 SER A N 1
ATOM 656 C CA . SER A 1 83 ? -0.336 7.463 4.149 1.00 94.31 83 SER A CA 1
ATOM 657 C C . SER A 1 83 ? 0.641 7.138 3.016 1.00 94.31 83 SER A C 1
ATOM 659 O O . SER A 1 83 ? 1.542 6.332 3.223 1.00 94.31 83 SER A O 1
ATOM 661 N N . GLU A 1 84 ? 0.565 7.855 1.892 1.00 94.19 84 GLU A N 1
ATOM 662 C CA . GLU A 1 84 ? 1.499 7.734 0.761 1.00 94.19 84 GLU A CA 1
ATOM 663 C C . GLU A 1 84 ? 2.957 7.996 1.167 1.00 94.19 84 GLU A C 1
ATOM 665 O O . GLU A 1 84 ? 3.859 7.250 0.790 1.00 94.19 84 GLU A O 1
ATOM 670 N N . ILE A 1 85 ? 3.214 9.022 1.991 1.00 95.25 85 ILE A N 1
ATOM 671 C CA . ILE A 1 85 ? 4.569 9.316 2.488 1.00 95.25 85 ILE A CA 1
ATOM 672 C C . ILE A 1 85 ? 5.125 8.129 3.286 1.00 95.25 85 ILE A C 1
ATOM 674 O O . ILE A 1 85 ? 6.282 7.744 3.101 1.00 95.25 85 ILE A O 1
ATOM 678 N N . ARG A 1 86 ? 4.320 7.532 4.174 1.00 94.88 86 ARG A N 1
ATOM 679 C CA . ARG A 1 86 ? 4.750 6.352 4.938 1.00 94.88 86 ARG A CA 1
ATOM 680 C C . ARG A 1 86 ? 4.911 5.127 4.052 1.00 94.88 86 ARG A C 1
ATOM 682 O O . ARG A 1 86 ? 5.896 4.408 4.217 1.00 94.88 86 ARG A O 1
ATOM 689 N N . ALA A 1 87 ? 3.972 4.897 3.140 1.00 95.50 87 ALA A N 1
ATOM 690 C CA . ALA A 1 87 ? 3.999 3.772 2.221 1.00 95.50 87 ALA A CA 1
ATOM 691 C C . ALA A 1 87 ? 5.255 3.832 1.348 1.00 95.50 87 ALA A C 1
ATOM 693 O O . ALA A 1 87 ? 6.004 2.860 1.307 1.00 95.50 87 ALA A O 1
ATOM 694 N N . GLY A 1 88 ? 5.577 4.995 0.774 1.00 93.88 88 GLY A N 1
ATOM 695 C CA . GLY A 1 88 ? 6.782 5.192 -0.032 1.00 93.88 88 GLY A CA 1
ATOM 696 C C . GLY A 1 88 ? 8.092 5.032 0.750 1.00 93.88 88 GLY A C 1
ATOM 697 O O . GLY A 1 88 ? 9.075 4.491 0.233 1.00 93.88 88 GLY A O 1
ATOM 698 N N . LEU A 1 89 ? 8.107 5.446 2.022 1.00 92.81 89 LEU A N 1
ATOM 699 C CA . LEU A 1 89 ? 9.265 5.283 2.904 1.00 92.81 89 LEU A CA 1
ATOM 700 C C . LEU A 1 89 ? 9.495 3.818 3.312 1.00 92.81 89 LEU A C 1
ATOM 702 O O . LEU A 1 89 ? 10.636 3.359 3.305 1.00 92.81 89 LEU A O 1
ATOM 706 N N . ILE A 1 90 ? 8.437 3.097 3.694 1.00 93.88 90 ILE A N 1
ATOM 707 C CA . ILE A 1 90 ? 8.530 1.741 4.264 1.00 93.88 90 ILE A CA 1
ATOM 708 C C . ILE A 1 90 ? 8.632 0.667 3.174 1.00 93.88 90 ILE A C 1
ATOM 710 O O . ILE A 1 90 ? 9.362 -0.305 3.360 1.00 93.88 90 ILE A O 1
ATOM 714 N N . SER A 1 91 ? 7.936 0.837 2.046 1.00 93.69 91 SER A N 1
ATOM 715 C CA . SER A 1 91 ? 8.012 -0.084 0.900 1.00 93.69 91 SER A CA 1
ATOM 716 C C . SER A 1 91 ? 9.394 -0.107 0.263 1.00 93.69 91 SER A C 1
ATOM 718 O O . SER A 1 91 ? 9.835 -1.145 -0.205 1.00 93.69 91 SER A O 1
ATOM 720 N N . GLY A 1 92 ? 10.102 1.023 0.271 1.00 88.38 92 GLY A N 1
ATOM 721 C CA . GLY A 1 92 ? 11.333 1.181 -0.489 1.00 88.38 92 GLY A CA 1
ATOM 722 C C . GLY A 1 92 ? 11.146 1.860 -1.846 1.00 88.38 92 GLY A C 1
ATOM 723 O O . GLY A 1 92 ? 12.139 2.046 -2.554 1.00 88.38 92 GLY A O 1
ATOM 724 N N . ASP A 1 93 ? 9.940 2.330 -2.172 1.00 85.88 93 ASP A N 1
ATOM 725 C CA . ASP A 1 93 ? 9.711 3.161 -3.357 1.00 85.88 93 ASP A CA 1
ATOM 726 C C . ASP A 1 93 ? 10.592 4.412 -3.368 1.00 85.88 93 ASP A C 1
ATOM 728 O O . ASP A 1 93 ? 11.038 4.835 -4.434 1.00 85.88 93 ASP A O 1
ATOM 732 N N . CYS A 1 94 ? 10.903 4.980 -2.199 1.00 86.31 94 CYS A N 1
ATOM 733 C CA . CYS A 1 94 ? 11.771 6.151 -2.063 1.00 86.31 94 CYS A CA 1
ATOM 734 C C . CYS A 1 94 ? 13.277 5.827 -1.938 1.00 86.31 94 CYS A C 1
ATOM 736 O O . CYS A 1 94 ? 14.062 6.704 -1.567 1.00 86.31 94 CYS A O 1
ATOM 738 N N . ARG A 1 95 ? 13.734 4.596 -2.222 1.00 87.19 95 ARG A N 1
ATOM 739 C CA . ARG A 1 95 ? 15.177 4.274 -2.218 1.00 87.19 95 ARG A CA 1
ATOM 740 C C . ARG A 1 95 ? 15.921 5.140 -3.243 1.00 87.19 95 ARG A C 1
ATOM 742 O O . ARG A 1 95 ? 15.495 5.268 -4.387 1.00 87.19 95 ARG A O 1
ATOM 749 N N . MET A 1 96 ? 17.115 5.630 -2.890 1.00 80.69 96 MET A N 1
ATOM 750 C CA . MET A 1 96 ? 17.958 6.417 -3.811 1.00 80.69 96 MET A CA 1
ATOM 751 C C . MET A 1 96 ? 18.239 5.700 -5.139 1.00 80.69 96 MET A C 1
ATOM 753 O O . MET A 1 96 ? 18.301 6.343 -6.182 1.00 80.69 96 MET A O 1
ATOM 757 N N . ALA A 1 97 ? 18.394 4.372 -5.111 1.00 81.12 97 ALA A N 1
ATOM 758 C CA . ALA A 1 97 ? 18.573 3.569 -6.320 1.00 81.12 97 ALA A CA 1
ATOM 759 C C . ALA A 1 97 ? 17.369 3.685 -7.272 1.00 81.12 97 ALA A C 1
ATOM 761 O O . ALA A 1 97 ? 17.560 3.794 -8.480 1.00 81.12 97 ALA A O 1
ATOM 762 N N . MET A 1 98 ? 16.149 3.740 -6.731 1.00 82.31 98 MET A N 1
ATOM 763 C CA . MET A 1 98 ? 14.929 3.925 -7.516 1.00 82.31 98 MET A CA 1
ATOM 764 C C . MET A 1 98 ? 14.848 5.339 -8.086 1.00 82.31 98 MET A C 1
ATOM 766 O O . MET A 1 98 ? 14.515 5.507 -9.254 1.00 82.31 98 MET A O 1
ATOM 770 N N . GLU A 1 99 ? 15.243 6.358 -7.322 1.00 82.75 99 GLU A N 1
ATOM 771 C CA . GLU A 1 99 ? 15.285 7.739 -7.822 1.00 82.75 99 GLU A CA 1
ATOM 772 C C . GLU A 1 99 ? 16.367 7.942 -8.896 1.00 82.75 99 GLU A C 1
ATOM 774 O O . GLU A 1 99 ? 16.173 8.717 -9.835 1.00 82.75 99 GLU A O 1
ATOM 779 N N . LEU A 1 100 ? 17.478 7.202 -8.820 1.00 82.69 100 LEU A N 1
ATOM 780 C CA . LEU A 1 100 ? 18.478 7.130 -9.885 1.00 82.69 100 LEU A CA 1
ATOM 781 C C . LEU A 1 100 ? 17.915 6.440 -11.137 1.00 82.69 100 LEU A C 1
ATOM 783 O O . LEU A 1 100 ? 18.053 6.977 -12.233 1.00 82.69 100 LEU A O 1
ATOM 787 N N . MET A 1 101 ? 17.246 5.291 -10.984 1.00 79.50 101 MET A N 1
ATOM 788 C CA . MET A 1 101 ? 16.598 4.573 -12.095 1.00 79.50 101 MET A CA 1
ATOM 789 C C . MET A 1 101 ? 15.491 5.400 -12.761 1.00 79.50 101 MET A C 1
ATOM 791 O O . MET A 1 101 ? 15.339 5.356 -13.978 1.00 79.50 101 MET A O 1
ATOM 795 N N . ARG A 1 102 ? 14.756 6.201 -11.983 1.00 82.69 102 ARG A N 1
ATOM 796 C CA . ARG A 1 102 ? 13.737 7.148 -12.467 1.00 82.69 102 ARG A CA 1
ATOM 797 C C . ARG A 1 102 ? 14.333 8.439 -13.047 1.00 82.69 102 ARG A C 1
ATOM 799 O O . ARG A 1 102 ? 13.580 9.317 -13.457 1.00 82.69 102 ARG A O 1
ATOM 806 N N . GLY A 1 103 ? 15.661 8.592 -13.059 1.00 81.00 103 GLY A N 1
ATOM 807 C CA . GLY A 1 103 ? 16.347 9.757 -13.627 1.00 81.00 103 GLY A CA 1
ATOM 808 C C . GLY A 1 103 ? 16.155 11.059 -12.840 1.00 81.00 103 GLY A C 1
ATOM 809 O O . GLY A 1 103 ? 16.319 12.146 -13.394 1.00 81.00 103 GLY A O 1
ATOM 810 N N . ARG A 1 104 ? 15.790 10.970 -11.556 1.00 81.50 104 ARG A N 1
ATOM 811 C CA . ARG A 1 104 ? 15.566 12.125 -10.669 1.00 81.50 104 ARG A CA 1
ATOM 812 C C . ARG A 1 104 ? 16.837 12.582 -9.953 1.00 81.50 104 ARG A C 1
ATOM 814 O O . ARG A 1 104 ? 16.891 13.712 -9.475 1.00 81.50 104 ARG A O 1
ATOM 821 N N . LEU A 1 105 ? 17.865 11.733 -9.904 1.00 78.69 105 LEU A N 1
ATOM 822 C CA . LEU A 1 105 ? 19.193 12.062 -9.380 1.00 78.69 105 LEU A CA 1
ATOM 823 C C . LEU A 1 105 ? 20.224 12.197 -10.513 1.00 78.69 105 LEU A C 1
ATOM 825 O O . LEU A 1 105 ? 20.152 11.456 -11.495 1.00 78.69 105 LEU A O 1
ATOM 829 N N . PRO A 1 106 ? 21.211 13.105 -10.385 1.00 68.50 106 PRO A N 1
ATOM 830 C CA . PRO A 1 106 ? 22.257 13.267 -11.387 1.00 68.50 106 PRO A CA 1
ATOM 831 C C . PRO A 1 106 ? 23.156 12.022 -11.438 1.00 68.50 106 PRO A C 1
ATOM 833 O O . PRO A 1 106 ? 23.867 11.715 -10.480 1.00 68.50 106 PRO A O 1
ATOM 836 N N . SER A 1 107 ? 23.157 11.312 -12.568 1.00 63.25 107 SER A N 1
ATOM 837 C CA . SER A 1 107 ? 24.088 10.213 -12.830 1.00 63.25 107 SER A CA 1
ATOM 838 C C . SER A 1 107 ? 25.310 10.725 -13.602 1.00 63.25 107 SER A C 1
ATOM 840 O O . SER A 1 107 ? 25.189 11.438 -14.597 1.00 63.25 107 SER A O 1
ATOM 842 N N . LYS A 1 108 ? 26.522 10.342 -13.173 1.00 60.25 108 LYS A N 1
ATOM 843 C CA . LYS A 1 108 ? 27.762 10.634 -13.929 1.00 60.25 108 LYS A CA 1
ATOM 844 C C . LYS A 1 108 ? 27.843 9.874 -15.262 1.00 60.25 108 LYS A C 1
ATOM 846 O O . LYS A 1 108 ? 28.612 10.250 -16.137 1.00 60.25 108 LYS A O 1
ATOM 851 N N . PHE A 1 109 ? 27.037 8.826 -15.409 1.00 60.72 109 PHE A N 1
ATOM 852 C CA . PHE A 1 109 ? 26.819 8.085 -16.646 1.00 60.72 109 PHE A CA 1
ATOM 853 C C . PHE A 1 109 ? 25.454 8.499 -17.181 1.00 60.72 109 PHE A C 1
ATOM 855 O O . PHE A 1 109 ? 24.447 8.088 -16.613 1.00 60.72 109 PHE A O 1
ATOM 862 N N . GLY A 1 110 ? 25.427 9.384 -18.179 1.00 55.19 110 GLY A N 1
ATOM 863 C CA . GLY A 1 110 ? 24.237 10.125 -18.602 1.00 55.19 110 GLY A CA 1
ATOM 864 C C . GLY A 1 110 ? 22.986 9.263 -18.783 1.00 55.19 110 GLY A C 1
ATOM 865 O O . GLY A 1 110 ? 22.809 8.625 -19.816 1.00 55.19 110 GLY A O 1
ATOM 866 N N . ALA A 1 111 ? 22.090 9.304 -17.800 1.00 56.09 111 ALA A N 1
ATOM 867 C CA . ALA A 1 111 ? 20.706 8.910 -17.980 1.00 56.09 111 ALA A CA 1
ATOM 868 C C . ALA A 1 111 ? 19.969 10.166 -18.445 1.00 56.09 111 ALA A C 1
ATOM 870 O O . ALA A 1 111 ? 19.739 11.101 -17.675 1.00 56.09 111 ALA A O 1
ATOM 871 N N . LYS A 1 112 ? 19.688 10.237 -19.748 1.00 54.38 112 LYS A N 1
ATOM 872 C CA . LYS A 1 112 ? 18.868 11.304 -20.322 1.00 54.38 112 LYS A CA 1
ATOM 873 C C . LYS A 1 112 ? 17.513 11.268 -19.610 1.00 54.38 112 LYS A C 1
ATOM 875 O O . LYS A 1 112 ? 16.901 10.205 -19.536 1.00 54.38 112 LYS A O 1
ATOM 880 N N . ARG A 1 113 ? 17.076 12.410 -19.070 1.00 53.22 113 ARG A N 1
ATOM 881 C CA . ARG A 1 113 ? 15.733 12.592 -18.505 1.00 53.22 113 ARG A CA 1
ATOM 882 C C . ARG A 1 113 ? 14.714 12.041 -19.509 1.00 53.22 113 ARG A C 1
ATOM 884 O O . ARG A 1 113 ? 14.646 12.5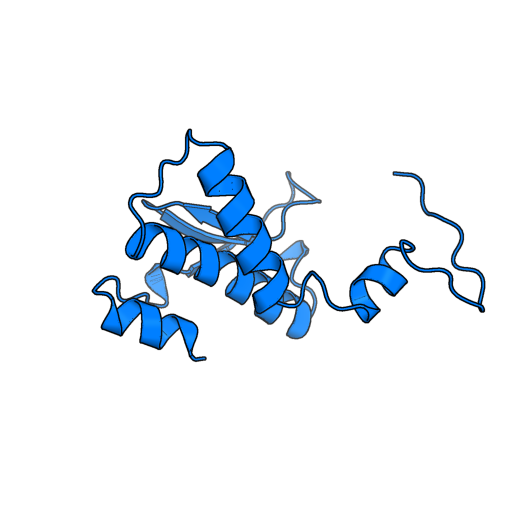46 -20.627 1.00 53.22 113 ARG A O 1
ATOM 891 N N . ILE A 1 114 ? 13.983 10.996 -19.130 1.00 55.62 114 ILE A N 1
ATOM 892 C CA . ILE A 1 114 ? 12.807 10.553 -19.878 1.00 55.62 114 ILE A CA 1
ATOM 893 C C . ILE A 1 114 ? 11.715 11.548 -19.502 1.00 55.62 114 ILE A C 1
ATOM 895 O O . ILE A 1 114 ? 11.253 11.566 -18.362 1.00 55.62 114 ILE A O 1
ATOM 899 N N . GLU A 1 115 ? 11.402 12.451 -20.424 1.00 43.41 115 GLU A N 1
ATOM 900 C CA . GLU A 1 115 ? 10.179 13.240 -20.342 1.00 43.41 115 GLU A CA 1
ATOM 901 C C . GLU A 1 115 ? 9.018 12.280 -20.613 1.00 43.41 115 GLU A C 1
ATOM 903 O O . GLU A 1 115 ? 9.010 11.588 -21.634 1.00 43.41 115 GLU A O 1
ATOM 908 N N . VAL A 1 116 ? 8.124 12.168 -19.631 1.00 46.22 116 VAL A N 1
ATOM 909 C CA . VAL A 1 116 ? 6.818 11.510 -19.759 1.00 46.22 116 VAL A CA 1
ATOM 910 C C . VAL A 1 116 ? 5.836 12.427 -20.466 1.00 46.22 116 VAL A C 1
ATOM 912 O O . VAL A 1 116 ? 5.911 13.653 -20.220 1.00 46.22 116 VAL A O 1
#

Organism: NCBI:txid246404

Secondary structure (DSSP, 8-state):
-HHHHHHHHTT----GGGEEEE--TT-TT--EEEETTTEEEEEGGG--SHHHHHHHHHHHHHHHHHHHHS---TT-HHHHHHHHHHHHHHHSTT-HHHHHHTT-S--SS-------

Foldseek 3Di:
DVLQVLCVVLVNRDDPQLEEEDADPVPVPDAWAQDPVRHIYGHPVPCPDPLSVQLNVQLRSLVVSLVSNDVQDPPDPVSVVVSNVVSCVRSVVPPPVNCVVCVVDDDPPDPDHDDD